Protein AF-H7C6V3-F1 (afdb_monomer_lite)

Organism: Enterococcus faecalis (strain ATCC 700802 / V583) (NCBI:txid226185)

Sequence (88 aa):
MLTTKEKNRLKKMVEGNKTFHYSYVDRLRQDVRYYVNQCESAVKARESMEILEFIYSLFSDKEIPAWYTKADLENDKKSIEKLERWAA

Foldseek 3Di:
DDDPVRLVVLLCVCVVDVVVLVVLLVVLLVQLCCCLPPVLHLPRNVVSLVSNVSNCVSDDPVSADPVAHPVNSVVSVVSSVVSVVVVD

Radius of gyration: 13.19 Å; chains: 1; bounding box: 31×20×32 Å

Secondary structure (DSSP, 8-state):
---HHHHHHHHHHHHH-TTHHHHHHHHHHHHHHHHHHTS--HHHHHHHHHHHHHHHHTS-GGGS-TTS-HHHHHHHHHHHHHHHHHH-

pLDDT: mean 91.58, std 6.49, range [63.06, 97.62]

Structure (mmCIF, N/CA/C/O backbone):
data_AF-H7C6V3-F1
#
_entry.id   AF-H7C6V3-F1
#
loop_
_atom_site.group_PDB
_atom_site.id
_atom_site.type_symbol
_atom_site.label_atom_id
_atom_site.label_alt_id
_atom_site.label_comp_id
_atom_site.label_asym_id
_atom_site.label_entity_id
_atom_site.label_seq_id
_atom_site.pdbx_PDB_ins_code
_atom_site.Cartn_x
_atom_site.Cartn_y
_atom_site.Cartn_z
_atom_site.occupancy
_atom_site.B_iso_or_equiv
_atom_site.auth_seq_id
_atom_site.auth_comp_id
_atom_site.auth_asym_id
_atom_site.auth_atom_id
_atom_site.pdbx_PDB_model_num
ATOM 1 N N . MET A 1 1 ? 12.153 1.906 2.452 1.00 84.62 1 MET A N 1
ATOM 2 C CA . MET A 1 1 ? 11.772 1.206 3.687 1.00 84.62 1 MET A CA 1
ATOM 3 C C . MET A 1 1 ? 11.354 2.213 4.739 1.00 84.62 1 MET A C 1
ATOM 5 O O . MET A 1 1 ? 12.138 3.107 5.046 1.00 84.62 1 MET A O 1
ATOM 9 N N . LEU A 1 2 ? 10.136 2.091 5.262 1.00 89.81 2 LEU A N 1
ATOM 10 C CA . LEU A 1 2 ? 9.551 3.036 6.209 1.00 89.81 2 LEU A CA 1
ATOM 11 C C . LEU A 1 2 ? 10.296 3.033 7.540 1.00 89.81 2 LEU A C 1
ATOM 13 O O . LEU A 1 2 ? 10.410 2.005 8.218 1.00 89.81 2 LEU A O 1
ATOM 17 N N . THR A 1 3 ? 10.727 4.216 7.958 1.00 94.38 3 THR A N 1
ATOM 18 C CA . THR A 1 3 ? 11.354 4.445 9.257 1.00 94.38 3 THR A CA 1
ATOM 19 C C . THR A 1 3 ? 10.338 4.332 10.396 1.00 94.38 3 THR A C 1
ATOM 21 O O . THR A 1 3 ? 9.134 4.546 10.231 1.00 94.38 3 THR A O 1
ATOM 24 N N . THR A 1 4 ? 10.820 4.075 11.613 1.00 93.94 4 THR A N 1
ATOM 25 C CA . THR A 1 4 ? 9.983 4.060 12.827 1.00 93.94 4 THR A CA 1
ATOM 26 C C . THR A 1 4 ? 9.228 5.377 13.027 1.00 93.94 4 THR A C 1
ATOM 28 O O . THR A 1 4 ? 8.069 5.382 13.443 1.00 93.94 4 THR A O 1
ATOM 31 N N . LYS A 1 5 ? 9.862 6.509 12.693 1.00 95.44 5 LYS A N 1
ATOM 32 C CA . LYS A 1 5 ? 9.242 7.838 12.779 1.00 95.44 5 LYS A CA 1
ATOM 33 C C . LYS A 1 5 ? 8.053 7.960 11.822 1.00 95.44 5 LYS A C 1
ATOM 35 O O . LYS A 1 5 ? 7.006 8.466 12.223 1.00 95.44 5 LYS A O 1
ATOM 40 N N . GLU A 1 6 ? 8.196 7.478 10.591 1.00 94.12 6 GLU A N 1
ATOM 41 C CA . GLU A 1 6 ? 7.124 7.488 9.589 1.00 94.12 6 GLU A CA 1
ATOM 42 C C . GLU A 1 6 ? 5.982 6.556 9.982 1.00 94.12 6 GLU A C 1
ATOM 44 O O . GLU A 1 6 ? 4.829 6.984 9.989 1.00 94.12 6 GLU A O 1
ATOM 49 N N . LYS A 1 7 ? 6.294 5.331 10.420 1.00 94.44 7 LYS A N 1
ATOM 50 C CA . LYS A 1 7 ? 5.293 4.373 10.914 1.00 94.44 7 LYS A CA 1
ATOM 51 C C . LYS A 1 7 ? 4.463 4.953 12.061 1.00 94.44 7 LYS A C 1
ATOM 53 O O . LYS A 1 7 ? 3.237 4.888 12.032 1.00 94.44 7 LYS A O 1
ATOM 58 N N . ASN A 1 8 ? 5.106 5.605 13.031 1.00 94.62 8 ASN A N 1
ATOM 59 C CA . ASN A 1 8 ? 4.411 6.255 14.146 1.00 94.62 8 ASN A CA 1
ATOM 60 C C . ASN A 1 8 ? 3.518 7.418 13.693 1.00 94.62 8 ASN A C 1
ATOM 62 O O . ASN A 1 8 ? 2.427 7.605 14.234 1.00 94.62 8 ASN A O 1
ATOM 66 N N . ARG A 1 9 ? 3.958 8.203 12.703 1.00 91.81 9 ARG A N 1
ATOM 67 C CA . ARG A 1 9 ? 3.146 9.281 12.121 1.00 91.81 9 ARG A CA 1
ATOM 68 C C . ARG A 1 9 ? 1.909 8.721 11.413 1.00 91.81 9 ARG A C 1
ATOM 70 O O . ARG A 1 9 ? 0.814 9.230 11.635 1.00 91.81 9 ARG A O 1
ATOM 77 N N . LEU A 1 10 ? 2.081 7.683 10.596 1.00 91.81 10 LEU A N 1
ATOM 78 C CA . LEU A 1 10 ? 0.992 7.022 9.872 1.00 91.81 10 LEU A CA 1
ATOM 79 C C . LEU A 1 10 ? -0.017 6.388 10.836 1.00 91.81 10 LEU A C 1
ATOM 81 O O . LEU A 1 10 ? -1.218 6.581 10.670 1.00 91.81 10 LEU A O 1
ATOM 85 N N . LYS A 1 11 ? 0.460 5.730 11.897 1.00 91.88 11 LYS A N 1
ATOM 86 C CA . LYS A 1 11 ? -0.399 5.159 12.941 1.00 91.88 11 LYS A CA 1
ATOM 87 C C . LYS A 1 11 ? -1.291 6.214 13.598 1.00 91.88 11 LYS A C 1
ATOM 89 O O . LYS A 1 11 ? -2.509 6.067 13.595 1.00 91.88 11 LYS A O 1
ATOM 94 N N . LYS A 1 12 ? -0.704 7.325 14.057 1.00 90.56 12 LYS A N 1
ATOM 95 C CA . LYS A 1 12 ? -1.462 8.444 14.650 1.00 90.56 12 LYS A CA 1
ATOM 96 C C . LYS A 1 12 ? -2.500 9.029 13.692 1.00 90.56 12 LYS A C 1
ATOM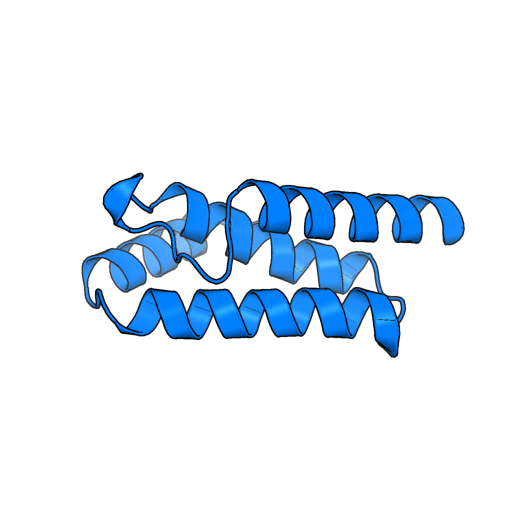 98 O O . LYS A 1 12 ? -3.565 9.452 14.125 1.00 90.56 12 LYS A O 1
ATOM 103 N N . MET A 1 13 ? -2.187 9.077 12.399 1.00 88.00 13 MET A N 1
ATOM 104 C CA . MET A 1 13 ? -3.094 9.591 11.375 1.00 88.00 13 MET A CA 1
ATOM 105 C C . MET A 1 13 ? -4.302 8.667 11.157 1.00 88.00 13 MET A C 1
ATOM 107 O O . MET A 1 13 ? -5.420 9.167 11.062 1.00 88.00 13 MET A O 1
ATOM 111 N N . VAL A 1 14 ? -4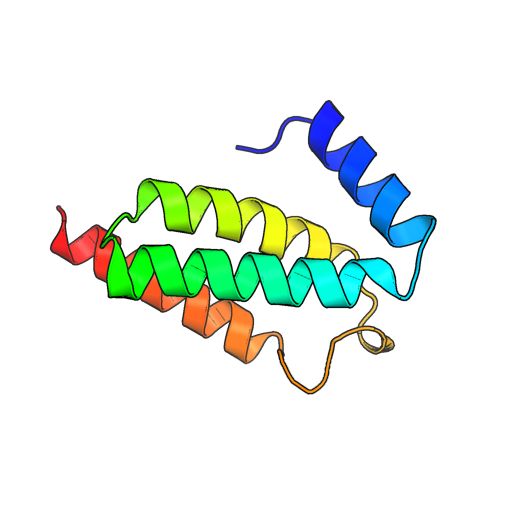.095 7.345 11.117 1.00 85.44 14 VAL A N 1
ATOM 112 C CA . VAL A 1 14 ? -5.189 6.363 11.001 1.00 85.44 14 VAL A CA 1
ATOM 113 C C . VAL A 1 14 ? -6.074 6.379 12.250 1.00 85.44 14 VAL A C 1
ATOM 115 O O . VAL A 1 14 ? -7.297 6.424 12.130 1.00 85.44 14 VAL A O 1
ATOM 118 N N . GLU A 1 15 ? -5.466 6.416 13.440 1.00 84.88 15 GLU A N 1
ATOM 119 C CA . GLU A 1 15 ? -6.179 6.453 14.725 1.00 84.88 15 GLU A CA 1
ATOM 120 C C . GLU A 1 15 ? -6.956 7.765 14.931 1.00 84.88 15 GLU A C 1
ATOM 122 O O . GLU A 1 15 ? -8.070 7.754 15.455 1.00 84.88 15 GLU A O 1
ATOM 127 N N . GLY A 1 16 ? -6.384 8.899 14.515 1.00 83.00 16 GLY A N 1
ATOM 128 C CA . GLY A 1 16 ? -6.951 10.228 14.742 1.00 83.00 16 GLY A CA 1
ATOM 129 C C . GLY A 1 16 ? -8.050 10.642 13.761 1.00 83.00 16 GLY A C 1
ATOM 130 O O . GLY A 1 16 ? -8.797 11.573 14.057 1.00 83.00 16 GLY A O 1
ATOM 131 N N . ASN A 1 17 ? -8.168 9.991 12.597 1.00 78.81 17 ASN A N 1
ATOM 132 C CA . ASN A 1 17 ? -9.187 10.329 11.603 1.00 78.81 17 ASN A CA 1
ATOM 133 C C . ASN A 1 17 ? -9.640 9.099 10.798 1.00 78.81 17 ASN A C 1
ATOM 135 O O . ASN A 1 17 ? -9.017 8.697 9.811 1.00 78.81 17 ASN A O 1
ATOM 139 N N . LYS A 1 18 ? -10.787 8.541 11.202 1.00 70.25 18 LYS A N 1
ATOM 140 C CA . LYS A 1 18 ? -11.372 7.335 10.600 1.00 70.25 18 LYS A CA 1
ATOM 141 C C . LYS A 1 18 ? -11.862 7.503 9.159 1.00 70.25 18 LYS A C 1
ATOM 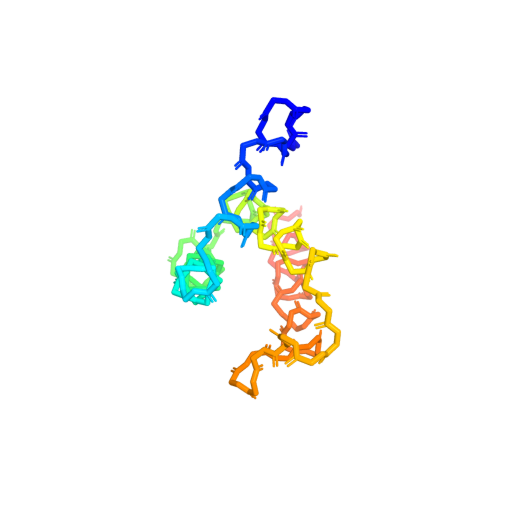143 O O . LYS A 1 18 ? -12.080 6.512 8.481 1.00 70.25 18 LYS A O 1
ATOM 148 N N . THR A 1 19 ? -12.054 8.723 8.673 1.00 74.38 19 THR A N 1
ATOM 149 C CA . THR A 1 19 ? -12.524 8.940 7.295 1.00 74.38 19 THR A CA 1
ATOM 150 C C . THR A 1 19 ? -11.349 9.189 6.354 1.00 74.38 19 THR A C 1
ATOM 152 O O . THR A 1 19 ? -11.344 8.732 5.214 1.00 74.38 19 THR A O 1
ATOM 155 N N . PHE A 1 20 ? -10.314 9.872 6.844 1.00 78.12 20 PHE A N 1
ATOM 156 C CA . PHE A 1 20 ? -9.159 10.276 6.045 1.00 78.12 20 PHE A CA 1
ATOM 157 C C . PHE A 1 20 ? -8.318 9.095 5.546 1.00 78.12 20 PHE A C 1
ATOM 159 O O . PHE A 1 20 ? -7.769 9.154 4.445 1.00 78.12 20 PHE A O 1
ATOM 166 N N . HIS A 1 21 ? -8.226 8.007 6.317 1.00 80.00 21 HIS A N 1
ATOM 167 C CA . HIS A 1 21 ? -7.410 6.865 5.910 1.00 80.00 21 HIS A CA 1
ATOM 168 C C . HIS A 1 21 ? -7.938 6.180 4.642 1.00 80.00 21 HIS A C 1
ATOM 170 O O . HIS A 1 21 ? -7.126 5.731 3.841 1.00 80.00 21 HIS A O 1
ATOM 176 N N . TYR A 1 22 ? -9.255 6.170 4.397 1.00 88.56 22 TYR A N 1
ATOM 177 C CA . TYR A 1 22 ? -9.821 5.608 3.165 1.00 88.56 22 TYR A CA 1
ATOM 178 C C . TYR A 1 22 ? -9.422 6.415 1.931 1.00 88.56 22 TYR A C 1
ATOM 180 O O . TYR A 1 22 ? -8.964 5.838 0.947 1.00 88.56 22 TYR A O 1
ATOM 188 N N . SER A 1 23 ? -9.529 7.746 1.994 1.00 89.69 23 SER A N 1
ATOM 189 C CA . SER A 1 23 ? -9.066 8.622 0.911 1.00 89.69 23 SER A CA 1
ATOM 190 C C . SER A 1 23 ? -7.570 8.462 0.656 1.00 89.69 23 SER A C 1
ATOM 192 O O . SER A 1 23 ? -7.123 8.514 -0.487 1.00 89.69 23 SER A O 1
ATOM 194 N N . TYR A 1 24 ? -6.784 8.253 1.714 1.00 91.38 24 TYR A N 1
ATOM 195 C CA . TYR A 1 24 ? -5.347 8.079 1.562 1.00 91.38 24 TYR A CA 1
ATOM 196 C C . TYR A 1 24 ? -4.972 6.709 0.982 1.00 91.38 24 TYR A C 1
ATOM 198 O O . TYR A 1 24 ? -4.082 6.638 0.138 1.00 91.38 24 TYR A O 1
ATOM 206 N N . VAL A 1 25 ? -5.692 5.645 1.354 1.00 92.62 25 VAL A N 1
ATOM 207 C CA . VAL A 1 25 ? -5.585 4.320 0.722 1.00 92.62 25 VAL A CA 1
ATOM 208 C C . VAL A 1 25 ? -5.906 4.402 -0.768 1.00 92.62 25 VAL A C 1
ATOM 210 O O . VAL A 1 25 ? -5.136 3.886 -1.573 1.00 92.62 25 VAL A O 1
ATOM 213 N N . ASP A 1 26 ? -6.992 5.083 -1.149 1.00 94.44 26 ASP A N 1
ATOM 214 C CA . ASP A 1 26 ? -7.356 5.235 -2.562 1.00 94.44 26 ASP A CA 1
ATOM 215 C C . ASP A 1 26 ? -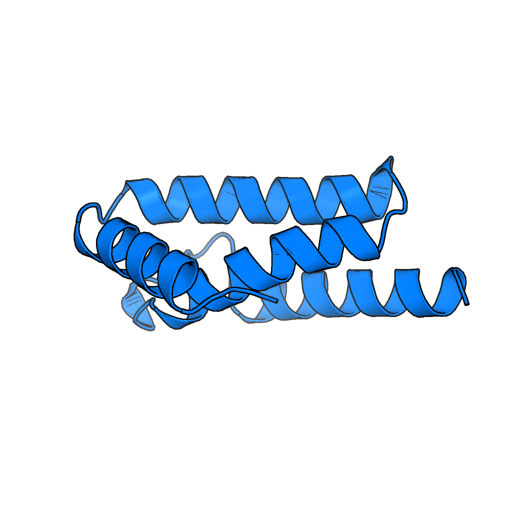6.282 6.003 -3.341 1.00 94.44 26 ASP A C 1
ATOM 217 O O . ASP A 1 26 ? -5.838 5.557 -4.398 1.00 94.44 26 ASP A O 1
ATOM 221 N N . ARG A 1 27 ? -5.767 7.100 -2.773 1.00 95.00 27 ARG A N 1
ATOM 222 C CA . ARG A 1 27 ? -4.652 7.842 -3.370 1.00 95.00 27 ARG A CA 1
ATOM 223 C C . ARG A 1 27 ? -3.417 6.961 -3.574 1.00 95.00 27 ARG A C 1
ATOM 225 O O . ARG A 1 27 ? -2.860 6.949 -4.663 1.00 95.00 27 ARG A O 1
ATOM 232 N N . LEU A 1 28 ? -2.984 6.226 -2.549 1.00 96.31 28 LEU A N 1
ATOM 233 C CA . LEU A 1 28 ? -1.793 5.375 -2.643 1.00 96.31 28 LEU A CA 1
ATOM 234 C C . LEU A 1 28 ? -1.973 4.257 -3.672 1.00 96.31 28 LEU A C 1
ATOM 236 O O . LEU A 1 28 ? -1.048 3.959 -4.421 1.00 96.31 28 LEU A O 1
ATOM 240 N N . ARG A 1 29 ? -3.172 3.675 -3.758 1.00 96.38 29 ARG A N 1
ATOM 241 C CA . ARG A 1 29 ? -3.530 2.711 -4.804 1.00 96.38 29 ARG A CA 1
ATOM 242 C C . ARG A 1 29 ? -3.435 3.335 -6.200 1.00 96.38 29 ARG A C 1
ATOM 244 O O . ARG A 1 29 ? -2.904 2.709 -7.116 1.00 96.38 29 ARG A O 1
ATOM 251 N N . GLN A 1 30 ? -3.936 4.558 -6.382 1.00 96.94 30 GLN A N 1
ATOM 252 C CA . GLN A 1 30 ? -3.806 5.285 -7.648 1.00 96.94 30 GLN A CA 1
ATOM 253 C C . GLN A 1 30 ? -2.337 5.563 -7.983 1.00 96.94 30 GLN A C 1
ATOM 255 O O . GLN A 1 30 ? -1.937 5.321 -9.119 1.00 96.94 30 GLN A O 1
ATOM 260 N N . ASP A 1 31 ? -1.526 5.973 -7.003 1.00 97.62 31 ASP A N 1
ATOM 261 C CA . ASP A 1 31 ? -0.086 6.193 -7.176 1.00 97.62 31 ASP A CA 1
ATOM 262 C C . ASP A 1 31 ? 0.621 4.895 -7.608 1.00 97.62 31 ASP A C 1
ATOM 264 O O . ASP A 1 31 ? 1.380 4.902 -8.576 1.00 97.62 31 ASP A O 1
ATOM 268 N N . VAL A 1 32 ? 0.328 3.757 -6.962 1.00 97.12 32 VAL A N 1
ATOM 269 C CA . VAL A 1 32 ? 0.854 2.438 -7.366 1.00 97.12 32 VAL A CA 1
ATOM 270 C C . VAL A 1 32 ? 0.493 2.139 -8.821 1.00 97.12 32 VAL A C 1
ATOM 272 O O . VAL A 1 32 ? 1.372 1.844 -9.629 1.00 97.12 32 VAL A O 1
ATOM 275 N N . ARG A 1 33 ? -0.784 2.267 -9.193 1.00 96.56 33 ARG A N 1
ATOM 276 C CA . ARG A 1 33 ? -1.250 1.983 -10.561 1.00 96.56 33 ARG A CA 1
ATOM 277 C C . ARG A 1 33 ? -0.669 2.935 -11.594 1.00 96.56 33 ARG A C 1
ATOM 279 O O . ARG A 1 33 ? -0.399 2.510 -12.715 1.00 96.56 33 ARG A O 1
ATOM 286 N N . TYR A 1 34 ? -0.489 4.200 -11.237 1.00 97.56 34 TYR A N 1
ATOM 287 C CA . TYR A 1 34 ? 0.146 5.195 -12.087 1.00 97.56 34 TYR A CA 1
ATOM 288 C C . TYR A 1 34 ? 1.610 4.827 -12.338 1.00 97.56 34 TYR A C 1
ATOM 290 O O . TYR A 1 34 ? 2.036 4.740 -13.489 1.00 97.56 34 TYR A O 1
ATOM 298 N N . TYR A 1 35 ? 2.365 4.512 -11.284 1.00 97.31 35 TYR A N 1
ATOM 299 C CA . TYR A 1 35 ? 3.769 4.142 -11.434 1.00 97.31 35 TYR A CA 1
ATOM 300 C C . TYR A 1 35 ? 3.966 2.819 -12.167 1.00 97.31 35 TYR A C 1
ATOM 302 O O . TYR A 1 35 ? 4.917 2.713 -12.934 1.00 97.31 35 TYR A O 1
ATOM 310 N N . VAL A 1 36 ? 3.069 1.848 -11.984 1.00 95.69 36 VAL A N 1
ATOM 311 C CA . VAL A 1 36 ? 3.123 0.577 -12.715 1.00 95.69 36 VAL A CA 1
ATOM 312 C C . VAL A 1 36 ? 2.788 0.767 -14.194 1.00 95.69 36 VAL A C 1
ATOM 314 O O . VAL A 1 36 ? 3.542 0.307 -15.041 1.00 95.69 36 VAL A O 1
ATOM 317 N N . ASN A 1 37 ? 1.675 1.434 -14.516 1.00 94.81 37 ASN A N 1
ATOM 318 C CA . ASN A 1 37 ? 1.127 1.414 -15.878 1.00 94.81 37 ASN A CA 1
ATOM 319 C C . ASN A 1 37 ? 1.564 2.586 -16.763 1.00 94.81 37 ASN A C 1
ATOM 321 O O . ASN A 1 37 ? 1.469 2.477 -17.979 1.00 94.81 37 ASN A O 1
ATOM 325 N N . GLN A 1 38 ? 1.936 3.727 -16.178 1.00 94.06 38 GLN A N 1
ATOM 326 C CA . GLN A 1 38 ? 2.230 4.955 -16.931 1.00 94.06 38 GLN A CA 1
ATOM 327 C C . GLN A 1 38 ? 3.711 5.317 -16.876 1.00 94.06 38 GLN A C 1
ATOM 329 O O . GLN A 1 38 ? 4.285 5.716 -17.882 1.00 94.06 38 GLN A O 1
ATOM 334 N N . CYS A 1 39 ? 4.336 5.200 -15.702 1.00 93.19 39 CYS A N 1
ATOM 335 C CA . CYS A 1 39 ? 5.760 5.510 -15.548 1.00 93.19 39 CYS A CA 1
ATOM 336 C C . CYS A 1 39 ? 6.674 4.293 -15.675 1.00 93.19 39 CYS A C 1
ATOM 338 O O . CYS A 1 39 ? 7.887 4.482 -15.702 1.00 93.19 39 CYS A O 1
ATOM 340 N N . GLU A 1 40 ? 6.114 3.081 -15.639 1.00 92.81 40 GLU A N 1
ATOM 341 C CA . GLU A 1 40 ? 6.858 1.814 -15.615 1.00 92.81 40 GLU A CA 1
ATOM 342 C C . GLU A 1 40 ? 7.983 1.806 -14.557 1.00 92.81 40 GLU A C 1
ATOM 344 O O . GLU A 1 40 ? 9.047 1.211 -14.718 1.00 92.81 40 GLU A O 1
ATOM 349 N N . SER A 1 41 ? 7.747 2.475 -13.423 1.00 94.88 41 SER A N 1
ATOM 350 C CA . SER A 1 41 ? 8.734 2.656 -12.360 1.00 94.88 41 SER A CA 1
ATOM 351 C C . SER A 1 41 ? 8.436 1.742 -11.178 1.00 94.88 41 SER A C 1
ATOM 353 O O . SER A 1 41 ? 7.706 2.105 -10.252 1.00 94.88 41 SER A O 1
ATOM 355 N N . ALA A 1 42 ? 9.062 0.564 -11.174 1.00 94.38 42 ALA A N 1
ATOM 356 C CA . ALA A 1 42 ? 8.944 -0.396 -10.078 1.00 94.38 42 ALA A CA 1
ATOM 357 C C . ALA A 1 42 ? 9.376 0.188 -8.722 1.00 94.38 42 ALA A C 1
ATOM 359 O O . ALA A 1 42 ? 8.717 -0.034 -7.710 1.00 94.38 42 ALA A O 1
ATOM 360 N N . VAL A 1 43 ? 10.448 0.990 -8.700 1.00 94.44 43 VAL A N 1
ATOM 361 C CA . VAL A 1 43 ? 10.953 1.624 -7.469 1.00 94.44 43 VAL A CA 1
ATOM 362 C C . VAL A 1 43 ? 9.887 2.528 -6.849 1.00 94.44 43 VAL A C 1
ATOM 364 O O . VAL A 1 43 ? 9.585 2.393 -5.664 1.00 94.44 43 VAL A O 1
ATOM 367 N N . LYS A 1 44 ? 9.274 3.409 -7.650 1.00 95.31 44 LYS A N 1
ATOM 368 C CA . LYS A 1 44 ? 8.230 4.324 -7.172 1.00 95.31 44 LYS A CA 1
ATOM 369 C C . LYS A 1 44 ? 6.947 3.601 -6.792 1.00 95.31 44 LYS A C 1
ATOM 371 O O . LYS A 1 44 ? 6.357 3.920 -5.762 1.00 95.31 44 LYS A O 1
ATOM 376 N N . ALA A 1 45 ? 6.556 2.590 -7.562 1.00 96.25 45 ALA A N 1
ATOM 377 C CA . ALA A 1 45 ? 5.415 1.759 -7.211 1.00 96.25 45 ALA A CA 1
ATOM 378 C C . ALA A 1 45 ? 5.628 1.052 -5.861 1.00 96.25 45 ALA A C 1
ATOM 380 O O . ALA A 1 45 ? 4.728 1.054 -5.024 1.00 96.25 45 ALA A O 1
ATOM 381 N N . ARG A 1 46 ? 6.833 0.526 -5.604 1.00 95.75 46 ARG A N 1
ATOM 382 C CA . ARG A 1 46 ? 7.177 -0.142 -4.343 1.00 95.75 46 ARG A CA 1
ATOM 383 C C . ARG A 1 46 ? 7.197 0.817 -3.150 1.00 95.75 46 ARG A C 1
ATOM 385 O O . ARG A 1 46 ? 6.718 0.447 -2.084 1.00 95.75 46 ARG A O 1
ATOM 392 N N . GLU A 1 47 ? 7.696 2.043 -3.323 1.00 95.56 47 GLU A N 1
ATOM 393 C CA . GLU A 1 47 ? 7.640 3.089 -2.285 1.00 95.56 47 GLU A CA 1
ATOM 394 C C . GLU A 1 47 ? 6.190 3.380 -1.854 1.00 95.56 47 GLU A C 1
ATOM 396 O O . GLU A 1 47 ? 5.885 3.365 -0.660 1.00 95.56 47 GLU A O 1
ATOM 401 N N . SER A 1 48 ? 5.280 3.587 -2.813 1.00 96.50 48 SER A N 1
ATOM 402 C CA . SER A 1 48 ? 3.855 3.807 -2.521 1.00 96.50 48 SER A CA 1
ATOM 403 C C . SER A 1 48 ? 3.188 2.568 -1.924 1.00 96.50 48 SER A C 1
ATOM 405 O O . SER A 1 48 ? 2.393 2.683 -0.988 1.00 96.50 48 SER A O 1
ATOM 407 N N . MET A 1 49 ? 3.536 1.380 -2.428 1.00 97.25 49 MET A N 1
ATOM 408 C CA . MET A 1 49 ? 2.979 0.120 -1.947 1.00 97.25 49 MET A CA 1
ATOM 409 C C . MET A 1 49 ? 3.380 -0.175 -0.504 1.00 97.25 49 MET A C 1
ATOM 411 O O . MET A 1 49 ? 2.555 -0.624 0.283 1.00 97.25 49 MET A O 1
ATOM 415 N N . GLU A 1 50 ? 4.613 0.147 -0.114 1.00 96.81 50 GLU A N 1
ATOM 416 C CA . GLU A 1 50 ? 5.076 -0.029 1.261 1.00 96.81 50 GLU A CA 1
ATOM 417 C C . GLU A 1 50 ? 4.244 0.799 2.259 1.00 96.81 50 GLU A C 1
ATOM 419 O O . GLU A 1 50 ? 3.869 0.313 3.331 1.00 96.81 50 GLU A O 1
ATOM 424 N N . ILE A 1 51 ? 3.910 2.043 1.898 1.00 95.75 51 ILE A N 1
ATOM 425 C CA . ILE A 1 51 ? 3.031 2.908 2.701 1.00 95.75 51 ILE A CA 1
ATOM 426 C C . ILE A 1 51 ? 1.621 2.323 2.758 1.00 95.75 51 ILE A C 1
ATOM 428 O O . ILE A 1 51 ? 1.024 2.257 3.837 1.00 95.75 51 ILE A O 1
ATOM 432 N N . LEU A 1 52 ? 1.104 1.893 1.606 1.00 95.38 52 LEU A N 1
ATOM 433 C CA . LEU A 1 52 ? -0.231 1.326 1.482 1.00 95.38 52 LEU A CA 1
ATOM 434 C C . LEU A 1 52 ? -0.387 0.084 2.355 1.00 95.38 52 LEU A C 1
ATOM 436 O O . LEU A 1 52 ? -1.300 0.036 3.172 1.00 95.38 52 LEU A O 1
ATOM 440 N N . GLU A 1 53 ? 0.532 -0.872 2.249 1.00 95.31 53 GLU A N 1
ATOM 441 C CA . GLU A 1 53 ? 0.544 -2.088 3.060 1.00 95.31 53 GLU A CA 1
ATOM 442 C C . GLU A 1 53 ? 0.602 -1.786 4.552 1.00 95.31 53 GLU A C 1
ATOM 444 O O . GLU A 1 53 ? -0.136 -2.388 5.334 1.00 95.31 53 GLU A O 1
ATOM 449 N N . PHE A 1 54 ? 1.444 -0.831 4.956 1.00 95.12 54 PHE A N 1
ATOM 450 C CA . PHE A 1 54 ? 1.542 -0.463 6.359 1.00 95.12 54 PHE A CA 1
ATOM 451 C C . PHE A 1 54 ? 0.218 0.094 6.885 1.00 95.12 54 PHE A C 1
ATOM 453 O O . PHE A 1 54 ? -0.254 -0.360 7.922 1.00 95.12 54 PHE A O 1
ATOM 460 N N . ILE A 1 55 ? -0.420 1.025 6.172 1.00 91.94 55 ILE A N 1
ATOM 461 C CA . ILE A 1 55 ? -1.724 1.575 6.577 1.00 91.94 55 ILE A CA 1
ATOM 462 C C . ILE A 1 55 ? -2.785 0.481 6.605 1.00 91.94 55 ILE A C 1
ATOM 464 O O . ILE A 1 55 ? -3.537 0.382 7.569 1.00 91.94 55 ILE A O 1
ATOM 468 N N . TYR A 1 56 ? -2.814 -0.359 5.574 1.00 91.38 56 TYR A N 1
ATOM 469 C CA . TYR A 1 56 ? -3.787 -1.434 5.449 1.00 91.38 56 TYR A CA 1
ATOM 470 C C . TYR A 1 56 ? -3.647 -2.465 6.581 1.00 91.38 56 TYR A C 1
ATOM 472 O O . TYR A 1 56 ? -4.644 -3.006 7.048 1.00 91.38 56 TYR A O 1
ATOM 480 N N . SER A 1 57 ? -2.425 -2.685 7.087 1.00 91.81 57 SER A N 1
ATOM 481 C CA . SER A 1 57 ? -2.164 -3.543 8.254 1.00 91.81 57 SER A CA 1
ATOM 482 C C . SER A 1 57 ? -2.707 -2.986 9.576 1.00 91.81 57 SER A C 1
ATOM 484 O O . SER A 1 57 ? -2.848 -3.735 10.540 1.00 91.81 57 SER A O 1
ATOM 486 N N . LEU A 1 58 ? -3.013 -1.685 9.635 1.00 90.88 58 LEU A N 1
ATOM 487 C CA . LEU A 1 58 ? -3.598 -1.041 10.814 1.00 90.88 58 LEU A CA 1
ATOM 488 C C . LEU A 1 58 ? -5.125 -1.164 10.855 1.00 90.88 58 LEU A C 1
ATOM 490 O O . LEU A 1 58 ? -5.715 -0.854 11.889 1.00 90.88 58 LEU A O 1
ATOM 494 N N . PHE A 1 59 ? -5.770 -1.576 9.761 1.00 88.44 59 PHE A N 1
ATOM 495 C CA . PHE A 1 59 ? -7.223 -1.703 9.711 1.00 88.44 59 PHE A CA 1
ATOM 496 C C . PHE A 1 59 ? -7.681 -2.983 10.401 1.00 88.44 59 PHE A C 1
ATOM 498 O O . PHE A 1 59 ? -7.106 -4.057 10.218 1.00 88.44 59 PHE A O 1
ATOM 505 N N . SER A 1 60 ? -8.770 -2.883 11.160 1.00 85.94 60 SER A N 1
ATOM 506 C CA . SER A 1 60 ? -9.525 -4.073 11.542 1.00 85.94 60 SER A CA 1
ATOM 507 C C . SER A 1 60 ? -10.238 -4.667 10.321 1.00 85.94 60 SER A C 1
ATOM 509 O O . SER A 1 60 ? -10.516 -3.964 9.351 1.00 85.94 60 SER A O 1
ATOM 511 N N . ASP A 1 61 ? -10.615 -5.950 10.362 1.00 84.50 61 ASP A N 1
ATOM 512 C CA . ASP A 1 61 ? -11.307 -6.585 9.225 1.00 84.50 61 ASP A CA 1
ATOM 513 C C . ASP A 1 61 ? -12.634 -5.890 8.851 1.00 84.50 61 ASP A C 1
ATOM 515 O O . ASP A 1 61 ? -13.080 -5.972 7.710 1.00 84.50 61 ASP A O 1
ATOM 519 N N . LYS A 1 62 ? -13.251 -5.163 9.794 1.00 84.44 62 LYS A N 1
ATOM 520 C CA . LYS A 1 62 ? -14.473 -4.368 9.573 1.00 84.44 62 LYS A CA 1
ATOM 521 C C . LYS A 1 62 ? -14.214 -3.013 8.907 1.00 84.44 62 LYS A C 1
ATOM 523 O O . LYS A 1 62 ? -15.158 -2.381 8.446 1.00 84.44 62 LYS A O 1
ATOM 528 N N . GLU A 1 63 ? -12.965 -2.559 8.898 1.00 86.38 63 GLU A N 1
ATOM 529 C CA . GLU A 1 63 ? -12.514 -1.297 8.297 1.00 86.38 63 GLU A CA 1
ATOM 530 C C . GLU A 1 63 ? -11.873 -1.521 6.922 1.00 86.38 63 GLU A C 1
ATOM 532 O O .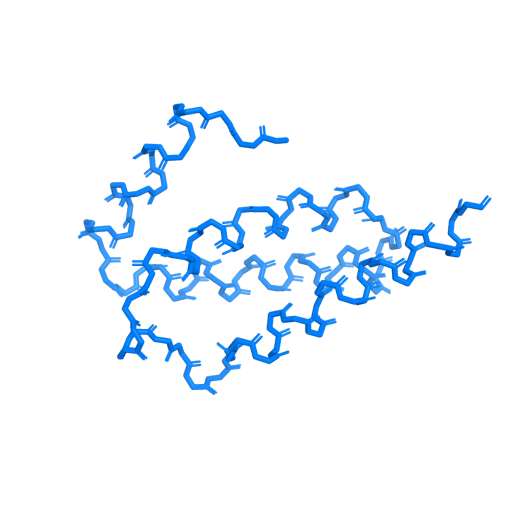 GLU A 1 63 ? -11.357 -0.597 6.302 1.00 86.38 63 GLU A O 1
ATOM 537 N N . ILE A 1 64 ? -11.904 -2.754 6.413 1.00 87.94 64 ILE A N 1
ATOM 538 C CA . ILE A 1 64 ? -11.462 -3.043 5.055 1.00 87.94 64 ILE A CA 1
ATOM 539 C C . ILE A 1 64 ? -12.475 -2.445 4.065 1.00 87.94 64 ILE A C 1
ATOM 541 O O . ILE A 1 64 ? -13.655 -2.810 4.099 1.00 87.94 64 ILE A O 1
ATOM 545 N N . PRO A 1 65 ? -12.048 -1.552 3.155 1.00 89.12 65 PRO A N 1
ATOM 546 C CA . PRO A 1 65 ? -12.956 -0.964 2.185 1.00 89.12 65 PRO A CA 1
ATOM 547 C C . PRO A 1 65 ? -13.442 -2.001 1.165 1.00 89.12 65 PRO A C 1
ATOM 549 O O . PRO A 1 65 ? -12.651 -2.695 0.534 1.00 89.12 65 PRO A O 1
ATOM 552 N N . ALA A 1 66 ? -14.754 -2.050 0.924 1.00 91.12 66 ALA A N 1
ATOM 553 C CA . ALA A 1 66 ? -15.352 -2.968 -0.054 1.00 91.12 66 ALA A CA 1
ATOM 554 C C . ALA A 1 66 ? -14.849 -2.753 -1.497 1.00 91.12 66 ALA A C 1
ATOM 556 O O . ALA A 1 66 ? -14.843 -3.684 -2.294 1.00 91.12 66 ALA A O 1
ATOM 557 N N . TRP A 1 67 ? -14.422 -1.532 -1.836 1.00 92.62 67 TRP A N 1
ATOM 558 C CA . TRP A 1 67 ? -13.897 -1.166 -3.158 1.00 92.62 67 TRP A CA 1
ATOM 559 C C . TRP A 1 67 ? -12.405 -1.490 -3.345 1.00 92.62 67 TRP A C 1
ATOM 561 O O . TRP A 1 67 ? -11.879 -1.325 -4.450 1.00 92.62 67 TRP A O 1
ATOM 571 N N . TYR A 1 68 ? -11.717 -1.911 -2.281 1.00 94.25 68 TYR A N 1
ATOM 572 C CA . TYR A 1 68 ? -10.317 -2.315 -2.329 1.00 94.25 68 TYR A CA 1
ATOM 573 C C . TYR A 1 68 ? -10.018 -3.313 -1.219 1.00 94.25 68 TYR A C 1
ATOM 575 O O . TYR A 1 68 ? -9.789 -2.934 -0.072 1.00 94.25 68 TYR A O 1
ATOM 583 N N . THR A 1 69 ? -10.044 -4.590 -1.581 1.00 94.12 69 THR A N 1
ATOM 584 C CA . THR A 1 69 ? -9.917 -5.743 -0.688 1.00 94.12 69 THR A CA 1
ATOM 585 C C . THR A 1 69 ? -8.463 -6.199 -0.518 1.00 94.12 69 THR A C 1
ATOM 587 O O . THR A 1 69 ? -7.566 -5.780 -1.250 1.00 94.12 69 THR A O 1
ATOM 590 N N . LYS A 1 70 ? -8.219 -7.146 0.402 1.00 92.62 70 LYS A N 1
ATOM 591 C CA . LYS A 1 70 ? -6.912 -7.823 0.530 1.00 92.62 70 LYS A CA 1
ATOM 592 C C . LYS A 1 70 ? -6.476 -8.505 -0.779 1.00 92.62 70 LYS A C 1
ATOM 594 O O . LYS A 1 70 ? -5.283 -8.568 -1.054 1.00 92.62 70 LYS A O 1
ATOM 599 N N . ALA A 1 71 ? -7.422 -8.995 -1.585 1.00 95.19 71 ALA A N 1
ATOM 600 C CA . ALA A 1 71 ? -7.117 -9.592 -2.884 1.00 95.19 71 ALA A CA 1
ATOM 601 C C . ALA A 1 71 ? -6.668 -8.537 -3.906 1.00 95.19 71 ALA A C 1
ATOM 603 O O . ALA A 1 71 ? -5.744 -8.788 -4.675 1.00 95.19 71 ALA A O 1
ATOM 604 N N . ASP A 1 72 ? -7.275 -7.348 -3.886 1.00 96.19 72 ASP A N 1
ATOM 605 C CA . ASP A 1 72 ? -6.853 -6.231 -4.737 1.00 96.19 72 ASP A CA 1
ATOM 606 C C . ASP A 1 72 ? -5.449 -5.747 -4.367 1.00 96.19 72 ASP A C 1
ATOM 608 O O . ASP A 1 72 ? -4.620 -5.557 -5.255 1.00 96.19 72 ASP A O 1
ATOM 612 N N . LEU A 1 73 ? -5.161 -5.637 -3.064 1.00 95.94 73 LEU A N 1
ATOM 613 C CA . LEU A 1 73 ? -3.823 -5.325 -2.561 1.00 95.94 73 LEU A CA 1
ATOM 614 C C . LEU A 1 73 ? -2.790 -6.327 -3.086 1.00 95.94 73 LEU A C 1
ATOM 616 O O . LEU A 1 73 ? -1.758 -5.933 -3.617 1.00 95.94 73 LEU A O 1
ATOM 620 N N . GLU A 1 74 ? -3.079 -7.623 -2.992 1.00 96.56 74 GLU A N 1
ATOM 621 C CA . GLU A 1 74 ? -2.182 -8.670 -3.484 1.00 96.56 74 GLU A CA 1
ATOM 622 C C . GLU A 1 74 ? -1.990 -8.625 -5.011 1.00 96.56 74 GLU A C 1
ATOM 624 O O . GLU A 1 74 ? -0.892 -8.859 -5.517 1.00 96.56 74 GLU A O 1
ATOM 629 N N . ASN A 1 75 ? -3.034 -8.282 -5.768 1.00 97.19 75 ASN A N 1
ATOM 630 C CA . ASN A 1 75 ? -2.933 -8.104 -7.218 1.00 97.19 75 ASN A CA 1
ATOM 631 C C . ASN A 1 75 ? -2.046 -6.908 -7.592 1.00 97.19 75 ASN A C 1
ATOM 633 O O . ASN A 1 75 ? -1.245 -7.002 -8.529 1.00 97.19 75 ASN A O 1
ATOM 637 N N . ASP A 1 76 ? -2.153 -5.802 -6.854 1.00 96.38 76 ASP A N 1
ATOM 638 C CA . ASP A 1 76 ? -1.292 -4.639 -7.053 1.00 96.38 76 ASP A CA 1
ATOM 639 C C . ASP A 1 76 ? 0.180 -5.002 -6.725 1.00 96.38 76 ASP A C 1
ATOM 641 O O . ASP A 1 76 ? 1.067 -4.643 -7.502 1.00 96.38 76 ASP A O 1
ATOM 645 N N . LYS A 1 77 ? 0.461 -5.832 -5.697 1.00 97.00 77 LYS A N 1
ATOM 646 C CA . LYS A 1 77 ? 1.828 -6.350 -5.420 1.00 97.00 77 LYS A CA 1
ATOM 647 C C . LYS A 1 77 ? 2.383 -7.158 -6.587 1.00 97.00 77 LYS A C 1
ATOM 649 O O . LYS A 1 77 ? 3.478 -6.883 -7.072 1.00 97.00 77 LYS A O 1
ATOM 654 N N . LYS A 1 78 ? 1.610 -8.128 -7.080 1.00 97.00 78 LYS A N 1
ATOM 655 C CA . LYS A 1 78 ? 2.011 -8.983 -8.210 1.00 97.00 78 LYS A CA 1
ATOM 656 C C . LYS A 1 78 ? 2.288 -8.183 -9.477 1.00 97.00 78 LYS A C 1
ATOM 658 O O . LYS A 1 78 ? 3.151 -8.557 -10.269 1.00 97.00 78 LYS A O 1
ATOM 663 N N . SER A 1 79 ? 1.566 -7.083 -9.676 1.00 95.94 79 SER A N 1
ATOM 664 C CA . SER A 1 79 ? 1.786 -6.189 -10.815 1.00 95.94 79 SER A CA 1
ATOM 665 C C . SER A 1 79 ? 3.147 -5.493 -10.726 1.00 95.94 79 SER A C 1
ATOM 667 O O . SER A 1 79 ? 3.855 -5.414 -11.729 1.00 95.94 79 SER A O 1
ATOM 669 N N . ILE A 1 80 ? 3.550 -5.072 -9.523 1.00 96.50 80 ILE A N 1
ATOM 670 C CA . ILE A 1 80 ? 4.886 -4.523 -9.260 1.00 96.50 80 ILE A CA 1
ATOM 671 C C . ILE A 1 80 ? 5.959 -5.597 -9.480 1.00 96.50 80 ILE A C 1
ATOM 673 O O . ILE A 1 80 ? 6.908 -5.357 -10.220 1.00 96.50 80 ILE A O 1
ATOM 677 N N . GLU A 1 81 ? 5.790 -6.802 -8.927 1.00 95.69 81 GLU A N 1
ATOM 678 C CA . GLU A 1 81 ? 6.746 -7.907 -9.122 1.00 95.69 81 GLU A CA 1
ATOM 679 C C . GLU A 1 81 ? 6.935 -8.268 -10.601 1.00 95.69 81 GLU A C 1
ATOM 681 O O . GLU A 1 81 ? 8.044 -8.566 -11.047 1.00 95.69 81 GLU A O 1
ATOM 686 N N . LYS A 1 82 ? 5.854 -8.253 -11.386 1.00 95.00 82 LYS A N 1
ATOM 687 C CA . LYS A 1 82 ? 5.921 -8.506 -12.828 1.00 95.00 82 LYS A CA 1
ATOM 688 C C . LYS A 1 82 ? 6.734 -7.428 -13.542 1.00 95.00 82 LYS A C 1
ATOM 690 O O . LYS A 1 82 ? 7.571 -7.768 -14.374 1.00 95.00 82 LYS A O 1
ATOM 695 N N . LEU A 1 83 ? 6.502 -6.160 -13.207 1.00 94.19 83 LEU A N 1
ATOM 696 C CA . LEU A 1 83 ? 7.257 -5.035 -13.755 1.00 94.19 83 LEU A CA 1
ATOM 697 C C . LEU A 1 83 ? 8.748 -5.135 -13.395 1.00 94.19 83 LEU A C 1
ATOM 699 O O . LEU A 1 83 ? 9.603 -4.934 -14.250 1.00 94.19 83 LEU A O 1
ATOM 703 N N . GLU A 1 84 ? 9.066 -5.522 -12.160 1.00 92.81 84 GLU A N 1
ATOM 704 C CA . GLU A 1 84 ? 10.446 -5.740 -11.706 1.00 92.81 84 GLU A CA 1
ATOM 705 C C . GLU A 1 84 ? 11.160 -6.838 -12.486 1.00 92.81 84 GLU A C 1
ATOM 707 O O . GLU A 1 84 ? 12.322 -6.677 -12.841 1.00 92.81 84 GLU A O 1
ATOM 712 N N . ARG A 1 85 ? 10.462 -7.938 -12.788 1.00 91.94 85 ARG A N 1
ATOM 713 C CA . ARG A 1 85 ? 11.013 -9.033 -13.599 1.00 91.94 85 ARG A CA 1
ATOM 714 C C . ARG A 1 85 ? 11.213 -8.660 -15.063 1.00 91.94 85 ARG A C 1
ATOM 716 O O . ARG A 1 85 ? 12.020 -9.296 -15.722 1.00 91.94 85 ARG A O 1
ATOM 723 N N . TRP A 1 86 ? 10.446 -7.707 -15.587 1.00 84.19 86 TRP A N 1
ATOM 724 C CA . TRP A 1 86 ? 10.607 -7.216 -16.958 1.00 84.19 86 TRP A CA 1
ATOM 725 C C . TRP A 1 86 ? 11.706 -6.159 -17.086 1.00 84.19 86 TRP A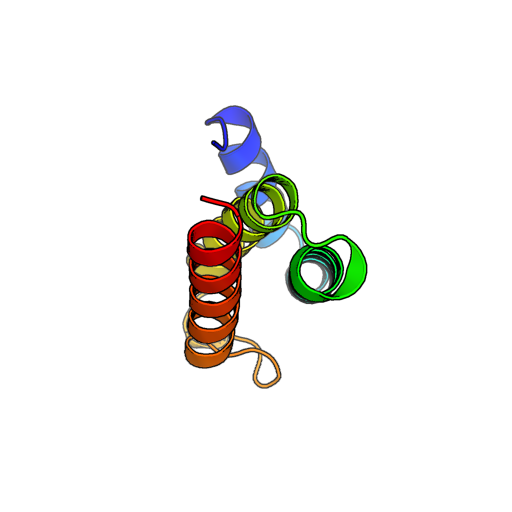 C 1
ATOM 727 O O . TRP A 1 86 ? 12.272 -6.013 -18.163 1.00 84.19 86 TRP A O 1
ATOM 737 N N . ALA A 1 87 ? 12.001 -5.433 -16.007 1.00 73.81 87 ALA A N 1
ATOM 738 C CA . ALA A 1 87 ? 13.063 -4.430 -15.962 1.00 73.81 87 ALA A CA 1
ATOM 739 C C . ALA A 1 87 ? 14.456 -5.005 -15.622 1.00 73.81 87 ALA A C 1
ATOM 741 O O . ALA A 1 87 ? 15.438 -4.265 -15.703 1.00 73.81 87 ALA A O 1
ATOM 742 N N . ALA A 1 88 ? 14.531 -6.275 -15.205 1.00 63.06 88 ALA A N 1
ATOM 743 C CA . ALA A 1 88 ? 15.759 -7.007 -14.878 1.00 63.06 88 ALA A CA 1
ATOM 744 C C . ALA A 1 88 ? 16.287 -7.794 -16.084 1.00 63.06 88 ALA A C 1
ATOM 746 O O . ALA A 1 88 ? 17.527 -7.823 -16.250 1.00 63.06 88 ALA A O 1
#